Protein AF-A0A1C5AAU8-F1 (afdb_monomer)

Secondary structure (DSSP, 8-state):
---TT----TTEEEEEEEESSSSEEEEEEETTS-EEEEEEETTEEEEEEPPTTS---S-SS-EEPPTT-TTTT--SSHHHHHHHHHHHHHHHHHHHHHSPP--

pLDDT: mean 75.32, std 13.67, range [36.75, 92.81]

Radius of gyration: 13.52 Å; Cα contacts (8 Å, |Δi|>4): 172; chains: 1; bounding box: 31×22×50 Å

Sequence (103 aa):
MADLSKIDHPLIATQQQTCWVCPDQWEGTLTNGSLFYYRYRSGWASLGIAAPGGEPAADPGEVGVAWGDPLQGAFDSDNDRTRVFTLLLRRRLNAEVARPPQR

Organism: NCBI:txid47853

Solvent-accessible surface area (backbone atoms only — not comparable to full-atom values): 5986 Å² total; per-residue (Å²): 131,80,80,88,78,62,70,82,46,94,55,55,67,44,75,45,72,79,34,88,69,84,47,44,28,37,38,34,30,30,71,84,51,22,24,34,36,38,42,37,49,96,42,36,43,34,35,18,63,27,57,63,90,48,70,64,45,92,60,82,68,53,36,63,49,51,93,92,35,94,63,48,60,55,67,93,44,61,68,35,47,29,50,52,52,52,52,37,52,51,51,46,54,51,53,56,71,68,48,75,82,85,126

Structure (mmCIF, N/CA/C/O backbone):
data_AF-A0A1C5AAU8-F1
#
_entry.id   AF-A0A1C5AAU8-F1
#
loop_
_atom_site.group_PDB
_atom_site.id
_atom_site.type_symbol
_atom_site.label_atom_id
_atom_site.label_alt_id
_atom_site.label_comp_id
_atom_site.label_asym_id
_atom_site.label_entity_id
_atom_site.label_seq_id
_atom_site.pdbx_PDB_ins_code
_atom_site.Cartn_x
_atom_site.Cartn_y
_atom_site.Cartn_z
_atom_site.occupancy
_atom_site.B_iso_or_equiv
_atom_site.auth_seq_id
_atom_site.auth_comp_id
_atom_site.auth_asym_id
_atom_site.auth_atom_id
_atom_site.pdbx_PDB_model_num
ATOM 1 N N . MET A 1 1 ? -11.005 0.758 -20.195 1.00 36.75 1 MET A N 1
ATOM 2 C CA . MET A 1 1 ? -9.713 1.406 -19.898 1.00 36.75 1 MET A CA 1
ATOM 3 C C . MET A 1 1 ? -9.233 0.775 -18.608 1.00 36.75 1 MET A C 1
ATOM 5 O O . MET A 1 1 ? -9.998 0.800 -17.654 1.00 36.75 1 MET A O 1
ATOM 9 N N . ALA A 1 2 ? -8.102 0.067 -18.620 1.00 38.47 2 ALA A N 1
ATOM 10 C CA . ALA A 1 2 ? -7.578 -0.538 -17.399 1.00 38.47 2 ALA A CA 1
ATOM 11 C C . ALA A 1 2 ? -7.164 0.592 -16.449 1.00 38.47 2 ALA A C 1
ATOM 13 O O . ALA A 1 2 ? -6.499 1.537 -16.869 1.00 38.47 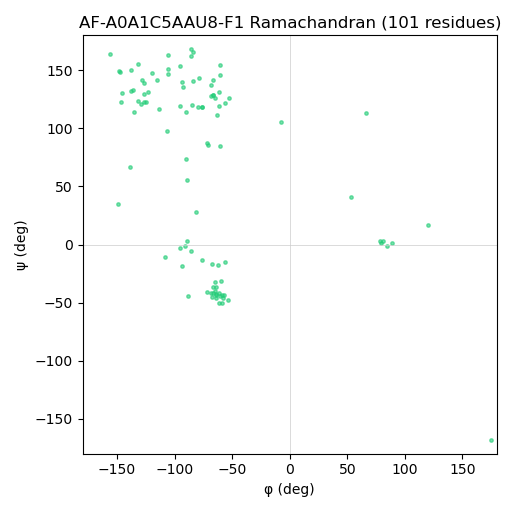2 ALA A O 1
ATOM 14 N N . ASP A 1 3 ? -7.639 0.518 -15.214 1.00 44.84 3 ASP A N 1
ATOM 15 C CA . ASP A 1 3 ? -7.291 1.417 -14.120 1.00 44.84 3 ASP A CA 1
ATOM 16 C C . ASP A 1 3 ? -5.839 1.113 -13.706 1.00 44.84 3 ASP A C 1
ATOM 18 O O . ASP A 1 3 ? -5.578 0.218 -12.904 1.00 44.84 3 ASP A O 1
ATOM 22 N N . LEU A 1 4 ? -4.885 1.739 -14.403 1.00 50.84 4 LEU A N 1
ATOM 23 C CA . LEU A 1 4 ? -3.455 1.386 -14.427 1.00 50.84 4 LEU A CA 1
ATOM 24 C C . LEU A 1 4 ? -2.651 1.925 -13.227 1.00 50.84 4 LEU A C 1
ATOM 26 O O . LEU A 1 4 ? -1.457 2.190 -13.352 1.00 50.84 4 LEU A O 1
ATOM 30 N N . SER A 1 5 ? -3.260 2.127 -12.056 1.00 67.81 5 SER A N 1
ATOM 31 C CA . SER A 1 5 ? -2.503 2.643 -10.907 1.00 67.81 5 SER A CA 1
ATOM 32 C C . SER A 1 5 ? -2.979 2.194 -9.529 1.00 67.81 5 SER A C 1
ATOM 34 O O . SER A 1 5 ? -2.867 2.920 -8.540 1.00 67.81 5 SER A O 1
ATOM 36 N N . LYS A 1 6 ? -3.462 0.956 -9.423 1.00 79.94 6 LYS A N 1
ATOM 37 C CA . LYS A 1 6 ? -3.853 0.371 -8.134 1.00 79.94 6 LYS A CA 1
ATOM 38 C C . LYS A 1 6 ? -2.849 -0.660 -7.623 1.00 79.94 6 LYS A C 1
ATOM 40 O O . LYS A 1 6 ? -2.189 -1.355 -8.392 1.00 79.94 6 LYS A O 1
ATOM 45 N N . ILE A 1 7 ? -2.768 -0.780 -6.304 1.00 85.94 7 ILE A N 1
ATOM 46 C CA . ILE A 1 7 ? -2.136 -1.899 -5.603 1.00 85.94 7 ILE A CA 1
ATOM 47 C C . ILE A 1 7 ? -3.226 -2.949 -5.373 1.00 85.94 7 ILE A C 1
ATOM 49 O O . ILE A 1 7 ? -4.188 -2.694 -4.647 1.00 85.94 7 ILE A O 1
ATOM 53 N N . ASP A 1 8 ? -3.115 -4.120 -5.998 1.00 89.25 8 ASP A N 1
ATOM 54 C CA . ASP A 1 8 ? -4.171 -5.140 -5.969 1.00 89.25 8 ASP A CA 1
ATOM 55 C C . ASP A 1 8 ? -3.971 -6.097 -4.784 1.00 89.25 8 ASP A C 1
ATOM 57 O O . ASP A 1 8 ? -3.512 -7.227 -4.931 1.00 89.25 8 ASP A O 1
ATOM 61 N N . HIS A 1 9 ? -4.252 -5.617 -3.567 1.00 89.94 9 HIS A N 1
ATOM 62 C CA . HIS A 1 9 ? -4.020 -6.378 -2.337 1.00 89.94 9 HIS A CA 1
ATOM 63 C C . HIS A 1 9 ? -5.303 -6.536 -1.497 1.00 89.94 9 HIS A C 1
ATOM 65 O O . HIS A 1 9 ? -5.941 -5.535 -1.179 1.00 89.94 9 HIS A O 1
ATOM 71 N N . PRO A 1 10 ? -5.661 -7.753 -1.033 1.00 91.00 10 PRO A N 1
ATOM 72 C CA . PRO A 1 10 ? -6.941 -8.019 -0.357 1.00 91.00 10 PRO A CA 1
ATOM 73 C C . PRO A 1 10 ? -7.093 -7.351 1.017 1.00 91.00 10 PRO A C 1
ATOM 75 O O . PRO A 1 10 ? -8.198 -7.264 1.540 1.00 91.00 10 PRO A O 1
ATOM 78 N N . LEU A 1 11 ? -5.990 -6.904 1.626 1.00 90.62 11 LEU A N 1
ATOM 79 C CA . LEU A 1 11 ? -6.033 -6.149 2.883 1.00 90.62 11 LEU A CA 1
ATOM 80 C C . LEU A 1 11 ? -6.245 -4.646 2.684 1.00 90.62 11 LEU A C 1
ATOM 82 O O . LEU A 1 11 ? -6.398 -3.953 3.680 1.00 90.62 11 LEU A O 1
ATOM 86 N N . ILE A 1 12 ? -6.254 -4.141 1.449 1.00 91.44 12 ILE A N 1
ATOM 87 C CA . I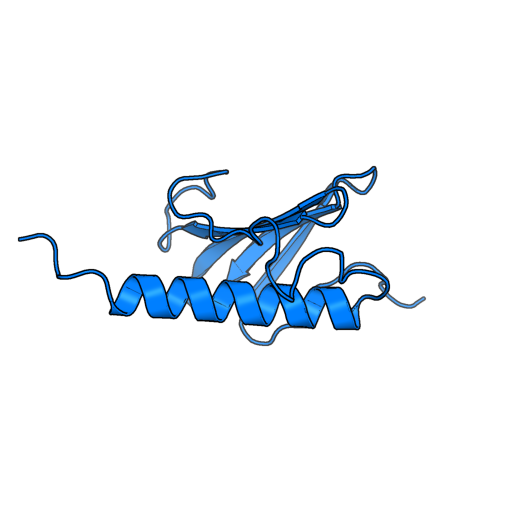LE A 1 12 ? -6.561 -2.738 1.156 1.00 91.44 12 ILE A CA 1
ATOM 88 C C . ILE A 1 12 ? -8.082 -2.592 1.052 1.00 91.44 12 ILE A C 1
ATOM 90 O O . ILE A 1 12 ? -8.711 -3.222 0.205 1.00 91.44 12 ILE A O 1
ATOM 94 N N . ALA A 1 13 ? -8.666 -1.755 1.907 1.00 91.38 13 ALA A N 1
ATOM 95 C CA . ALA A 1 13 ? -10.079 -1.391 1.846 1.00 91.38 13 ALA A CA 1
ATOM 96 C C . ALA A 1 13 ? -10.299 -0.175 0.938 1.00 91.38 13 ALA A C 1
ATOM 98 O O . ALA A 1 13 ? -11.202 -0.173 0.103 1.00 91.38 13 ALA A O 1
ATOM 99 N N . THR A 1 14 ? -9.447 0.844 1.067 1.00 90.31 14 THR A N 1
ATOM 100 C CA . THR A 1 14 ? -9.432 2.017 0.184 1.00 90.31 14 THR A CA 1
ATOM 101 C C . THR A 1 14 ? -8.002 2.388 -0.165 1.00 90.31 14 THR A C 1
ATOM 103 O O . THR A 1 14 ? -7.094 2.164 0.632 1.00 90.31 14 THR A O 1
ATOM 106 N N . GLN A 1 15 ? -7.796 2.964 -1.346 1.00 90.12 15 GLN A N 1
ATOM 107 C CA . GLN A 1 15 ? -6.516 3.540 -1.741 1.00 90.12 15 GLN A CA 1
ATOM 108 C C . GLN A 1 15 ? -6.733 4.723 -2.676 1.00 90.12 15 GLN A C 1
ATOM 110 O O . GLN A 1 15 ? -7.678 4.734 -3.465 1.00 90.12 15 GLN A O 1
ATOM 115 N N . GLN A 1 16 ? -5.827 5.682 -2.610 1.00 87.56 16 GLN A N 1
ATOM 116 C CA . GLN A 1 16 ? -5.750 6.813 -3.511 1.00 87.56 16 GLN A CA 1
ATOM 117 C C . GLN A 1 16 ? -4.289 7.051 -3.867 1.00 87.56 16 GLN A C 1
ATOM 119 O O . GLN A 1 16 ? -3.429 7.101 -2.990 1.00 87.56 16 GLN A O 1
ATOM 124 N N . GLN A 1 17 ? -4.011 7.222 -5.158 1.00 84.94 17 GLN A N 1
ATOM 125 C CA . GLN A 1 17 ? -2.708 7.696 -5.597 1.00 84.94 17 GLN A CA 1
ATOM 126 C C . GLN A 1 17 ? -2.640 9.215 -5.417 1.00 84.94 17 GLN A C 1
ATOM 128 O O . GLN A 1 17 ? -3.414 9.956 -6.029 1.00 84.94 17 GLN A O 1
ATOM 133 N N . THR A 1 18 ? -1.718 9.685 -4.583 1.00 79.88 18 THR A N 1
ATOM 134 C CA . THR A 1 18 ? -1.566 11.110 -4.252 1.00 79.88 18 THR A CA 1
ATOM 135 C C . THR A 1 18 ? -0.555 11.825 -5.130 1.00 79.88 18 THR A C 1
ATOM 137 O O . THR A 1 18 ? -0.589 13.049 -5.246 1.00 79.88 18 THR A O 1
ATOM 140 N N . CYS A 1 19 ? 0.330 11.085 -5.798 1.00 72.75 19 CYS A N 1
ATOM 141 C CA . CYS A 1 19 ? 1.294 11.657 -6.722 1.00 72.75 19 CYS A CA 1
ATOM 142 C C . CYS A 1 19 ? 1.564 10.716 -7.898 1.00 72.75 19 CYS A C 1
ATOM 144 O O . CYS A 1 19 ? 1.840 9.530 -7.713 1.00 72.75 19 CYS A O 1
ATOM 146 N N . TRP A 1 20 ? 1.479 11.287 -9.099 1.00 66.94 20 TRP A N 1
ATOM 147 C CA . TRP A 1 20 ? 1.685 10.614 -10.387 1.00 66.94 20 TRP A CA 1
ATOM 148 C C . TRP A 1 20 ? 3.000 11.028 -11.060 1.00 66.94 20 TRP A C 1
ATOM 150 O O . TRP A 1 20 ? 3.408 10.453 -12.064 1.00 66.94 20 TRP A O 1
ATOM 160 N N . VAL A 1 21 ? 3.658 12.063 -10.531 1.00 60.28 21 VAL A N 1
ATOM 161 C CA . VAL A 1 21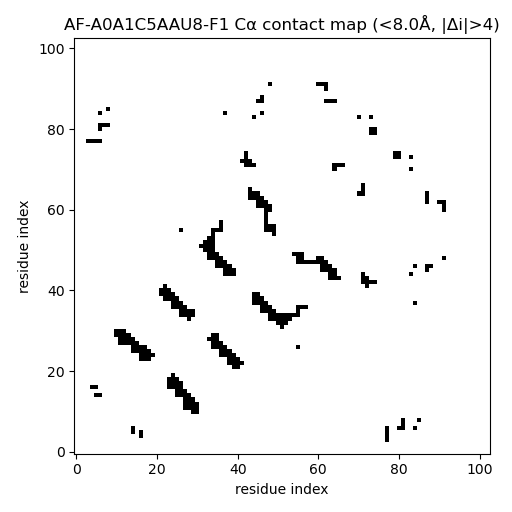 ? 4.939 12.567 -11.025 1.00 60.28 21 VAL A CA 1
ATOM 162 C C . VAL A 1 21 ? 5.979 12.137 -10.006 1.00 60.28 21 VAL A C 1
ATOM 164 O O . VAL A 1 21 ? 6.089 12.783 -8.971 1.00 60.28 21 VAL A O 1
ATOM 167 N N . CYS A 1 22 ? 6.676 11.026 -10.286 1.00 60.41 22 CYS A N 1
ATOM 168 C CA . CYS A 1 22 ? 7.766 10.438 -9.494 1.00 60.41 22 CYS A CA 1
ATOM 169 C C . CYS A 1 22 ? 8.228 11.328 -8.319 1.00 60.41 22 CYS A C 1
ATOM 171 O O . CYS A 1 22 ? 8.940 12.314 -8.548 1.00 60.41 22 CYS A O 1
ATOM 173 N N . PRO A 1 23 ? 7.879 10.995 -7.062 1.00 66.69 23 PRO A N 1
ATOM 174 C CA . PRO A 1 23 ? 7.593 9.652 -6.563 1.00 66.69 23 PRO A CA 1
ATOM 175 C C . PRO A 1 23 ? 6.118 9.240 -6.601 1.00 66.69 23 PRO A C 1
ATOM 177 O O . PRO A 1 23 ? 5.241 9.976 -6.157 1.00 66.69 23 PRO A O 1
ATOM 180 N N . ASP A 1 24 ? 5.913 8.010 -7.059 1.00 79.06 24 ASP A N 1
ATOM 181 C CA . ASP A 1 24 ? 4.669 7.250 -7.020 1.00 79.06 24 ASP A CA 1
ATOM 182 C C . ASP A 1 24 ? 4.259 7.038 -5.549 1.00 79.06 24 ASP A C 1
ATOM 184 O O . ASP A 1 24 ? 5.027 6.490 -4.750 1.00 79.06 24 ASP A O 1
ATOM 188 N N . GLN A 1 25 ? 3.088 7.546 -5.163 1.00 85.31 25 GLN A N 1
ATOM 189 C CA . GLN A 1 25 ? 2.631 7.578 -3.770 1.00 85.31 25 GLN A CA 1
ATOM 190 C C . GLN A 1 25 ? 1.174 7.155 -3.662 1.00 85.31 25 GLN A C 1
ATOM 192 O O . GLN A 1 25 ? 0.329 7.670 -4.393 1.00 85.31 25 GLN A O 1
ATOM 197 N N . TRP A 1 26 ? 0.891 6.269 -2.712 1.00 87.50 26 TRP A N 1
ATOM 198 C CA . TRP A 1 26 ? -0.450 5.815 -2.378 1.00 87.50 26 TRP A CA 1
ATOM 199 C C . TRP A 1 26 ? -0.696 5.950 -0.891 1.00 87.50 26 TRP A C 1
ATOM 201 O O . TRP A 1 26 ? 0.160 5.633 -0.069 1.00 87.50 26 TRP A O 1
ATOM 211 N N . GLU A 1 27 ? -1.907 6.342 -0.554 1.00 88.12 27 GLU A N 1
ATOM 212 C CA . GLU A 1 27 ? -2.404 6.333 0.811 1.00 88.12 27 GLU A CA 1
ATOM 213 C C . GLU A 1 27 ? -3.776 5.682 0.849 1.00 88.12 27 GLU A C 1
ATOM 215 O O . GLU A 1 27 ? -4.487 5.632 -0.158 1.00 88.12 27 GLU A O 1
ATOM 220 N N . GLY A 1 28 ? -4.153 5.144 2.000 1.00 89.44 28 GLY A N 1
ATOM 221 C CA . GLY A 1 28 ? -5.431 4.469 2.108 1.00 89.44 28 GLY A CA 1
ATOM 222 C C . GLY A 1 28 ? -5.670 3.806 3.446 1.00 89.44 28 GLY A C 1
ATOM 223 O O . GLY A 1 28 ? -4.941 4.014 4.414 1.00 89.44 28 GLY A O 1
ATOM 224 N N . THR A 1 29 ? -6.716 2.988 3.484 1.00 90.81 29 THR A N 1
ATOM 225 C CA . THR A 1 29 ? -7.108 2.229 4.672 1.00 90.81 29 THR A CA 1
ATOM 226 C C . THR A 1 29 ? -6.961 0.737 4.415 1.00 90.81 29 THR A C 1
ATOM 228 O O . THR A 1 29 ? -7.260 0.234 3.328 1.00 90.81 29 THR A O 1
ATOM 231 N N . LEU A 1 30 ? -6.502 0.016 5.431 1.00 90.12 30 LEU A N 1
ATOM 232 C CA . LEU A 1 30 ? -6.542 -1.435 5.473 1.00 90.12 30 LEU A CA 1
ATOM 233 C C . LEU A 1 30 ? -7.896 -1.915 6.012 1.00 90.12 30 LEU A C 1
ATOM 235 O O . LEU A 1 30 ? -8.622 -1.177 6.677 1.00 90.12 30 LEU A O 1
ATOM 239 N N . THR A 1 31 ? -8.226 -3.183 5.781 1.00 92.81 31 THR A N 1
ATOM 240 C CA . THR A 1 31 ? -9.493 -3.795 6.227 1.00 92.81 31 THR A CA 1
ATOM 241 C C . THR A 1 31 ? -9.681 -3.826 7.747 1.00 92.81 31 THR A C 1
ATOM 243 O O . THR A 1 31 ? -10.804 -3.979 8.219 1.00 92.81 31 THR A O 1
ATOM 246 N N . ASN A 1 32 ? -8.610 -3.651 8.525 1.00 86.62 32 ASN A N 1
ATOM 247 C CA . ASN A 1 32 ? -8.652 -3.521 9.983 1.00 86.62 32 ASN A CA 1
ATOM 248 C C . ASN A 1 32 ? -8.831 -2.062 10.469 1.00 86.62 32 ASN A C 1
ATOM 250 O O . ASN A 1 32 ? -8.784 -1.820 11.673 1.00 86.62 32 ASN A O 1
ATOM 254 N N . GLY A 1 33 ? -8.986 -1.094 9.559 1.00 86.19 33 GLY A N 1
ATOM 255 C CA . GLY A 1 33 ? -9.112 0.333 9.869 1.00 86.19 33 GLY A CA 1
ATOM 256 C C . GLY A 1 33 ? -7.787 1.085 10.046 1.00 86.19 33 GLY A C 1
ATOM 257 O O . GLY A 1 33 ? -7.812 2.293 10.267 1.00 86.19 33 GLY A O 1
ATOM 258 N N . SER A 1 34 ? -6.634 0.415 9.940 1.00 85.81 34 SER A N 1
ATOM 259 C CA . SER A 1 34 ? -5.323 1.076 9.928 1.00 85.81 34 SER A CA 1
ATOM 260 C C . SER A 1 34 ? -5.145 1.917 8.669 1.00 85.81 34 SER A C 1
ATOM 262 O O . SER A 1 34 ? -5.513 1.483 7.578 1.00 85.81 34 SER A O 1
ATOM 264 N N . LEU A 1 35 ? -4.517 3.084 8.798 1.00 87.62 35 LEU A N 1
ATOM 265 C CA . LEU A 1 35 ? -4.085 3.858 7.637 1.00 87.62 35 LEU A CA 1
ATOM 266 C C . LEU A 1 35 ? -2.732 3.350 7.147 1.00 87.62 35 LEU A C 1
ATOM 268 O O . LEU A 1 35 ? -1.864 3.023 7.959 1.00 87.62 35 LEU A O 1
ATOM 272 N N . PHE A 1 36 ? -2.546 3.297 5.831 1.00 87.56 36 PHE A N 1
ATOM 273 C CA . PHE A 1 36 ? -1.251 3.024 5.223 1.00 87.56 36 PHE A CA 1
ATOM 274 C C . PHE A 1 36 ? -0.806 4.192 4.347 1.00 87.56 36 PHE A C 1
ATOM 276 O O . PHE A 1 36 ? -1.621 4.850 3.700 1.00 87.56 36 PHE A O 1
ATOM 283 N N . TYR A 1 37 ? 0.505 4.396 4.303 1.00 87.75 37 TYR A N 1
ATOM 284 C CA . TYR A 1 37 ? 1.174 5.277 3.358 1.00 87.75 37 TYR A CA 1
ATOM 285 C C . TYR A 1 37 ? 2.272 4.480 2.666 1.00 87.75 37 TYR A C 1
ATOM 287 O O . TYR A 1 37 ? 3.134 3.891 3.317 1.00 87.75 37 TYR A O 1
ATOM 295 N N . TYR A 1 38 ? 2.211 4.423 1.346 1.00 87.12 38 TYR A N 1
ATOM 296 C CA . TYR A 1 38 ? 3.103 3.641 0.518 1.00 87.12 38 TYR A CA 1
ATOM 297 C C . TYR A 1 38 ? 3.770 4.544 -0.515 1.00 87.12 38 TYR A C 1
ATOM 299 O O . TYR A 1 38 ? 3.099 5.201 -1.311 1.00 87.12 38 TYR A O 1
ATOM 307 N N . ARG A 1 39 ? 5.102 4.568 -0.521 1.00 84.75 39 ARG A N 1
ATOM 308 C CA . ARG A 1 39 ? 5.886 5.432 -1.403 1.00 84.75 39 ARG A CA 1
ATOM 309 C C . ARG A 1 39 ? 6.895 4.621 -2.188 1.00 84.75 39 ARG A C 1
ATOM 311 O O . ARG A 1 39 ? 7.582 3.766 -1.640 1.00 84.75 39 ARG A O 1
ATOM 318 N N . TYR A 1 40 ? 7.038 4.963 -3.462 1.00 79.19 40 TYR A N 1
ATOM 319 C CA . TYR A 1 40 ? 8.090 4.455 -4.322 1.00 79.19 40 TYR A CA 1
ATOM 320 C C . TYR A 1 40 ? 8.866 5.590 -4.993 1.00 79.19 40 TYR A C 1
ATOM 322 O O . TYR A 1 40 ? 8.300 6.493 -5.614 1.00 79.19 40 TYR A O 1
ATOM 330 N N . ARG A 1 41 ? 10.197 5.544 -4.891 1.00 77.69 41 ARG A N 1
ATOM 331 C CA 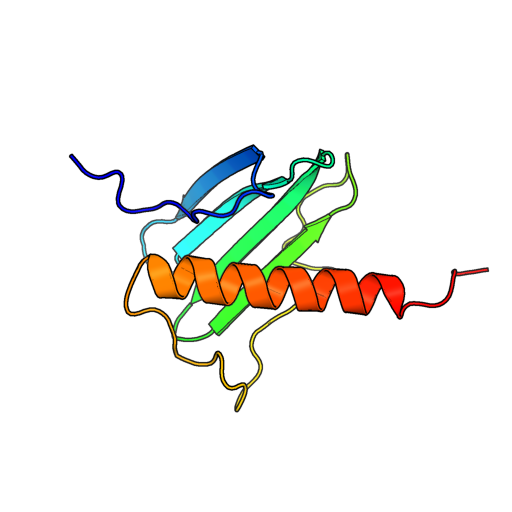. ARG A 1 41 ? 11.091 6.492 -5.558 1.00 77.69 41 ARG A CA 1
ATOM 332 C C . ARG A 1 41 ? 12.397 5.825 -5.961 1.00 77.69 41 ARG A C 1
ATOM 334 O O . ARG A 1 41 ? 13.131 5.359 -5.102 1.00 77.69 41 ARG A O 1
ATOM 341 N N . SER A 1 42 ? 12.732 5.855 -7.251 1.00 72.38 42 SER A N 1
ATOM 342 C CA . SER A 1 42 ? 14.074 5.506 -7.754 1.00 72.38 42 SER A CA 1
ATOM 343 C C . SER A 1 42 ? 14.588 4.127 -7.301 1.00 72.38 42 SER A C 1
ATOM 345 O O . SER A 1 42 ? 15.754 3.994 -6.939 1.00 72.38 42 SER A O 1
ATOM 347 N N . GLY A 1 43 ? 13.723 3.107 -7.282 1.00 72.31 43 GLY A N 1
ATOM 348 C CA . GLY A 1 43 ? 14.081 1.756 -6.827 1.00 72.31 43 GLY A CA 1
ATOM 349 C C . GLY A 1 43 ? 13.892 1.500 -5.330 1.00 72.31 43 GLY A C 1
ATOM 350 O O . GLY A 1 43 ? 14.160 0.387 -4.883 1.00 72.31 43 GLY A O 1
ATOM 351 N N . TRP A 1 44 ? 13.404 2.488 -4.579 1.00 78.12 44 TRP A N 1
ATOM 352 C CA . TRP A 1 44 ? 13.194 2.416 -3.137 1.00 78.12 44 TRP A CA 1
ATOM 353 C C . TRP A 1 44 ? 11.709 2.476 -2.824 1.00 78.12 44 TRP A C 1
ATOM 355 O O . TRP A 1 44 ? 11.056 3.475 -3.123 1.00 78.12 44 TRP A O 1
ATOM 365 N N . ALA A 1 45 ? 11.188 1.404 -2.236 1.00 83.88 45 ALA A N 1
ATOM 366 C CA . ALA A 1 45 ? 9.820 1.345 -1.748 1.00 83.88 45 ALA A CA 1
ATOM 367 C C . ALA A 1 45 ? 9.797 1.426 -0.228 1.00 83.88 45 ALA A C 1
ATOM 369 O O . ALA A 1 45 ? 10.683 0.893 0.447 1.00 83.88 45 ALA A O 1
ATOM 370 N N . SER A 1 46 ? 8.755 2.042 0.303 1.00 84.44 46 SER A N 1
ATOM 371 C CA . SER A 1 46 ? 8.548 2.123 1.731 1.00 84.44 46 SER A CA 1
ATOM 372 C C . SER A 1 46 ? 7.072 2.129 2.099 1.00 84.44 46 SER A C 1
ATOM 374 O O . SER A 1 46 ? 6.220 2.555 1.318 1.00 84.44 46 SER A O 1
ATOM 376 N N . LEU A 1 47 ? 6.769 1.569 3.270 1.00 86.56 47 LEU A N 1
ATOM 377 C CA . LEU A 1 47 ? 5.411 1.397 3.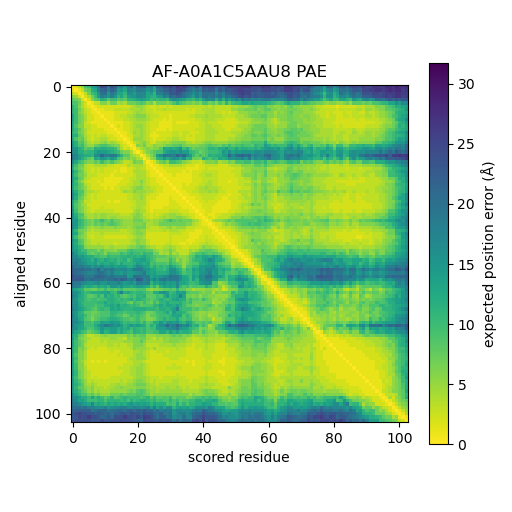769 1.00 86.56 47 LEU A CA 1
ATOM 378 C C . LEU A 1 47 ? 5.328 1.803 5.240 1.00 86.56 47 LEU A C 1
ATOM 380 O O . LEU A 1 47 ? 5.878 1.121 6.109 1.00 86.56 47 LEU A O 1
ATOM 384 N N . GLY A 1 48 ? 4.584 2.870 5.509 1.00 85.69 48 GLY A N 1
ATOM 385 C CA . GLY A 1 48 ? 4.120 3.255 6.835 1.00 85.69 48 GLY A CA 1
ATOM 386 C C . GLY A 1 48 ? 2.728 2.686 7.109 1.00 85.69 48 GLY A C 1
ATOM 387 O O . GLY A 1 48 ? 1.873 2.670 6.224 1.00 85.69 48 GLY A O 1
ATOM 388 N N . ILE A 1 49 ? 2.497 2.218 8.338 1.00 84.38 49 ILE A N 1
ATOM 389 C CA . ILE A 1 49 ? 1.173 1.804 8.823 1.00 84.38 49 ILE A CA 1
ATOM 390 C C . ILE A 1 49 ? 0.933 2.452 10.179 1.00 84.38 49 ILE A C 1
ATOM 392 O O . ILE A 1 49 ? 1.714 2.239 11.113 1.00 84.38 49 ILE A O 1
ATOM 396 N N . ALA A 1 50 ? -0.161 3.202 10.276 1.00 80.06 50 ALA A N 1
ATOM 397 C CA . ALA A 1 50 ? -0.630 3.806 11.510 1.00 80.06 50 ALA A CA 1
ATOM 398 C C . ALA A 1 50 ? -1.689 2.920 12.187 1.00 80.06 50 ALA A C 1
ATOM 400 O O . ALA A 1 50 ? -2.404 2.145 11.540 1.00 80.06 50 ALA A O 1
ATOM 401 N N . ALA A 1 51 ? -1.805 3.042 13.510 1.00 75.56 51 ALA A N 1
ATOM 402 C CA . ALA A 1 51 ? -2.893 2.410 14.248 1.00 75.56 51 ALA A CA 1
ATOM 403 C C . ALA A 1 51 ? -4.259 2.944 13.765 1.00 75.56 51 ALA A C 1
ATOM 405 O O . ALA A 1 51 ? -4.326 4.074 13.272 1.00 75.56 51 ALA A O 1
ATOM 406 N N . PRO A 1 52 ? -5.350 2.169 13.907 1.00 75.12 52 PRO A N 1
ATOM 407 C CA . PRO A 1 52 ? -6.687 2.652 13.576 1.00 75.12 52 PRO A CA 1
ATOM 408 C C . PRO A 1 52 ? -6.995 3.977 14.288 1.00 75.12 52 PRO A C 1
ATOM 410 O O . PRO A 1 52 ? -6.854 4.075 15.506 1.00 75.12 52 PRO A O 1
ATOM 413 N N . GLY A 1 53 ? -7.386 5.001 13.525 1.00 67.19 53 GLY A N 1
ATOM 414 C CA . GLY A 1 53 ? -7.660 6.350 14.042 1.00 67.19 53 GLY A CA 1
ATOM 415 C C . GLY A 1 53 ? -6.430 7.231 14.310 1.00 67.19 53 GLY A C 1
ATOM 416 O O . GLY A 1 53 ? -6.598 8.358 14.768 1.00 67.19 53 GLY A O 1
ATOM 417 N N . GLY A 1 54 ? -5.214 6.748 14.039 1.00 65.56 54 GLY A N 1
ATOM 418 C CA . GLY A 1 54 ? -3.999 7.570 14.018 1.00 65.56 54 GLY A CA 1
ATOM 419 C C . GLY A 1 54 ? -3.807 8.276 12.674 1.00 65.56 54 GLY A C 1
ATOM 420 O O . GLY A 1 54 ? -4.445 7.914 11.690 1.00 65.56 54 GLY A O 1
ATOM 421 N N . GLU A 1 55 ? -2.914 9.263 12.612 1.00 62.16 55 GLU A N 1
ATOM 422 C CA . GLU A 1 55 ? -2.556 9.903 11.339 1.00 62.16 55 GLU A CA 1
ATOM 423 C C . GLU A 1 55 ? -1.576 9.029 10.540 1.00 62.16 55 GLU A C 1
ATOM 425 O O . GLU A 1 55 ? -0.695 8.398 11.141 1.00 62.16 55 GLU A O 1
ATOM 430 N N . PRO A 1 56 ? -1.690 8.980 9.197 1.00 57.53 56 PRO A N 1
ATOM 431 C CA . PRO A 1 56 ? -0.714 8.307 8.359 1.00 57.53 56 PRO A CA 1
ATOM 432 C C . PRO A 1 56 ? 0.550 9.161 8.356 1.00 57.53 56 PRO A C 1
ATOM 434 O O . PRO A 1 56 ? 0.733 10.048 7.528 1.00 57.53 56 PRO A O 1
ATOM 437 N N . ALA A 1 57 ? 1.421 8.942 9.331 1.00 54.53 57 ALA A N 1
ATOM 438 C CA . ALA A 1 57 ? 2.711 9.592 9.316 1.00 54.53 57 ALA A CA 1
ATOM 439 C C . ALA A 1 57 ? 3.533 9.012 8.159 1.00 54.53 57 ALA A C 1
ATOM 441 O O . ALA A 1 57 ? 3.723 7.794 8.062 1.00 54.53 57 ALA A O 1
ATOM 442 N N . ALA A 1 58 ? 4.069 9.898 7.321 1.00 56.22 58 ALA A N 1
ATOM 443 C CA . ALA A 1 58 ? 5.363 9.659 6.701 1.00 56.22 58 ALA A CA 1
ATOM 444 C C . ALA A 1 58 ? 6.385 9.532 7.851 1.00 56.22 58 ALA A C 1
ATOM 446 O O . ALA A 1 58 ? 6.971 10.518 8.285 1.00 56.22 58 ALA A O 1
ATOM 447 N N . ASP A 1 59 ? 6.477 8.313 8.387 1.00 52.78 59 ASP A N 1
ATOM 448 C CA . ASP A 1 59 ? 7.287 7.835 9.514 1.00 52.78 59 ASP A CA 1
ATOM 449 C C . ASP A 1 59 ? 6.931 8.400 10.914 1.00 52.78 59 ASP A C 1
ATOM 451 O O . ASP A 1 59 ? 7.097 9.588 11.197 1.00 52.78 59 ASP A O 1
ATOM 455 N N . PRO A 1 60 ? 6.427 7.538 11.827 1.00 44.81 60 PRO A N 1
ATOM 456 C CA . PRO A 1 60 ? 7.308 6.607 12.530 1.00 44.81 60 PRO A CA 1
ATOM 457 C C . PRO A 1 60 ? 6.814 5.149 12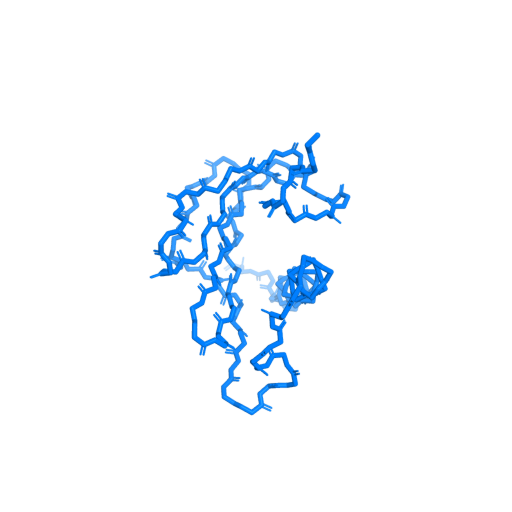.487 1.00 44.81 60 PRO A C 1
ATOM 459 O O . PRO A 1 60 ? 5.749 4.805 13.002 1.00 44.81 60 PRO A O 1
ATOM 462 N N . GLY A 1 61 ? 7.636 4.263 11.928 1.00 53.78 61 GLY A N 1
ATOM 463 C CA . GLY A 1 61 ? 7.366 2.826 11.788 1.00 53.78 61 GLY A CA 1
ATOM 464 C C . GLY A 1 61 ? 7.352 2.343 10.340 1.00 53.78 61 GLY A C 1
ATOM 465 O O . GLY A 1 61 ? 6.815 1.267 10.066 1.00 53.78 61 GLY A O 1
ATOM 466 N N . GLU A 1 62 ? 7.902 3.135 9.425 1.00 65.12 62 GLU A N 1
ATOM 467 C CA . GLU A 1 62 ? 8.049 2.805 8.020 1.00 65.12 62 GLU A CA 1
ATOM 468 C C . GLU A 1 62 ? 9.000 1.612 7.853 1.00 65.12 62 GLU A C 1
ATOM 470 O O . GLU A 1 62 ? 10.129 1.601 8.346 1.00 65.12 62 GLU A O 1
ATOM 475 N N . VAL A 1 63 ? 8.541 0.568 7.164 1.00 70.88 63 VAL A N 1
ATOM 476 C CA . VAL A 1 63 ? 9.438 -0.480 6.672 1.00 70.88 63 VAL A CA 1
ATOM 477 C C . VAL A 1 63 ? 9.802 -0.150 5.236 1.00 70.88 63 VAL A C 1
ATOM 479 O O . VAL A 1 63 ? 8.943 -0.042 4.361 1.00 70.88 63 VAL A O 1
ATOM 482 N N . GLY A 1 64 ? 11.096 0.035 5.011 1.00 75.69 64 GLY A N 1
ATOM 483 C CA . GLY A 1 64 ? 11.657 0.336 3.704 1.00 75.69 64 GLY A CA 1
ATOM 484 C C . GLY A 1 64 ? 12.378 -0.853 3.086 1.00 75.69 64 GLY A C 1
ATOM 485 O O . GLY A 1 64 ? 12.759 -1.819 3.754 1.00 75.69 64 GLY A O 1
ATOM 486 N N . VAL A 1 65 ? 12.598 -0.750 1.784 1.00 73.62 65 VAL A N 1
ATOM 487 C CA . VAL A 1 65 ? 13.622 -1.503 1.063 1.00 73.62 65 VAL A CA 1
ATOM 488 C C . VAL A 1 65 ? 14.970 -0.844 1.370 1.00 73.62 65 VAL A C 1
ATOM 490 O O . VAL A 1 65 ? 15.143 0.336 1.089 1.00 73.62 65 VAL A O 1
ATOM 493 N N . ALA A 1 66 ? 15.909 -1.563 1.988 1.00 70.19 66 ALA A N 1
ATOM 494 C CA . ALA A 1 66 ? 17.259 -1.053 2.256 1.00 70.19 66 ALA A CA 1
ATOM 495 C C . ALA A 1 66 ? 18.194 -1.263 1.048 1.00 70.19 66 ALA A C 1
ATOM 497 O O . ALA A 1 66 ? 17.874 -2.009 0.123 1.00 70.19 66 ALA A O 1
ATOM 498 N N . TRP A 1 67 ? 19.378 -0.641 1.060 1.00 63.41 67 TRP A N 1
ATOM 499 C CA . TRP A 1 67 ? 20.401 -0.921 0.045 1.00 63.41 67 TRP A CA 1
ATOM 500 C C . TRP A 1 67 ? 20.819 -2.395 0.102 1.00 63.41 67 TRP A C 1
ATOM 502 O O . TRP A 1 67 ? 21.130 -2.904 1.180 1.00 63.41 67 TRP A O 1
ATOM 512 N N . GLY A 1 68 ? 20.844 -3.071 -1.047 1.00 65.88 68 GLY A N 1
ATOM 513 C CA . GLY A 1 68 ? 21.147 -4.500 -1.149 1.00 65.88 68 GLY A CA 1
ATOM 514 C C . GLY A 1 68 ? 19.982 -5.424 -0.781 1.00 65.88 68 GLY A C 1
ATOM 515 O O . GLY A 1 68 ? 20.150 -6.643 -0.786 1.00 65.88 68 GLY A O 1
ATOM 516 N N . ASP A 1 69 ? 18.803 -4.879 -0.472 1.00 74.31 69 ASP A N 1
ATOM 517 C CA . ASP A 1 69 ? 17.597 -5.678 -0.285 1.00 74.31 69 ASP A CA 1
ATOM 518 C C . ASP A 1 69 ? 17.163 -6.289 -1.631 1.00 74.31 69 ASP A C 1
ATOM 520 O O . ASP A 1 69 ? 17.153 -5.582 -2.641 1.00 74.31 69 ASP A O 1
ATOM 524 N N . PRO A 1 70 ? 16.750 -7.568 -1.681 1.00 72.38 70 PRO A N 1
ATOM 525 C CA . PRO A 1 70 ? 16.243 -8.190 -2.907 1.00 72.38 70 PRO A CA 1
ATOM 526 C C . PRO A 1 70 ? 15.053 -7.469 -3.561 1.00 72.38 70 PRO A C 1
ATOM 528 O O . PRO A 1 70 ? 14.708 -7.775 -4.699 1.00 72.38 70 PRO A O 1
ATOM 531 N N . LEU A 1 71 ? 14.392 -6.558 -2.843 1.00 69.38 71 LEU A N 1
ATOM 532 C CA . LEU A 1 71 ? 13.290 -5.733 -3.344 1.00 69.38 71 LEU A CA 1
ATOM 533 C C . LEU A 1 71 ? 13.745 -4.396 -3.944 1.00 69.38 71 LEU A C 1
ATOM 535 O O . LEU A 1 71 ? 12.911 -3.625 -4.423 1.00 69.38 71 LEU A O 1
ATOM 539 N N . GLN A 1 72 ? 15.048 -4.111 -3.932 1.00 70.69 72 GLN A N 1
ATOM 540 C CA . GLN A 1 72 ? 15.616 -2.920 -4.547 1.00 70.69 72 GLN A CA 1
ATOM 541 C C . GLN A 1 72 ? 15.462 -2.976 -6.073 1.00 70.69 72 GLN A C 1
ATOM 543 O O . GLN A 1 72 ? 15.844 -3.952 -6.713 1.00 70.69 72 GLN A O 1
ATOM 548 N N . GLY A 1 73 ? 14.914 -1.907 -6.660 1.00 66.81 73 GLY A N 1
ATOM 549 C CA . GLY A 1 73 ? 14.761 -1.766 -8.116 1.00 66.81 73 GLY A CA 1
ATOM 550 C C . GLY A 1 73 ? 13.551 -2.477 -8.740 1.00 66.81 73 GLY A C 1
ATOM 551 O O . GLY A 1 73 ? 13.389 -2.419 -9.949 1.00 66.81 73 GLY A O 1
ATOM 552 N N . ALA A 1 74 ? 12.682 -3.111 -7.953 1.00 63.81 74 ALA A N 1
ATOM 553 C CA . ALA A 1 74 ? 11.681 -4.052 -8.464 1.00 63.81 74 ALA A CA 1
ATOM 554 C C . ALA A 1 74 ? 10.323 -3.426 -8.868 1.00 63.81 74 ALA A C 1
ATOM 556 O O . ALA A 1 74 ? 9.315 -3.841 -8.317 1.00 63.81 74 ALA A O 1
ATOM 557 N N . PHE A 1 75 ? 10.237 -2.426 -9.759 1.00 69.62 75 PHE A N 1
ATOM 558 C CA . PHE A 1 75 ? 8.926 -1.860 -10.173 1.00 69.62 75 PHE A CA 1
ATOM 559 C C . PHE A 1 75 ? 8.833 -1.575 -11.669 1.00 69.62 75 PHE A C 1
ATOM 561 O O . PHE A 1 75 ? 8.688 -0.426 -12.083 1.00 69.62 75 PHE A O 1
ATOM 568 N N . ASP A 1 76 ? 8.848 -2.634 -12.470 1.00 68.19 76 ASP A N 1
ATOM 569 C CA . ASP A 1 76 ? 8.615 -2.525 -13.913 1.00 68.19 76 ASP A CA 1
ATOM 570 C C . ASP A 1 76 ? 7.140 -2.802 -14.281 1.00 68.19 76 ASP A C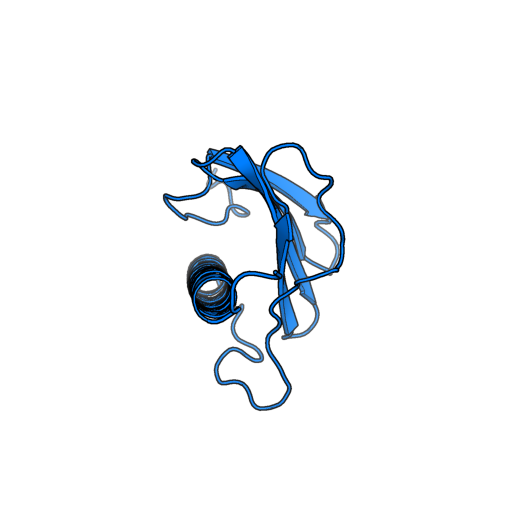 1
ATOM 572 O O . ASP A 1 76 ? 6.752 -2.693 -15.445 1.00 68.19 76 ASP A O 1
ATOM 576 N N . SER A 1 77 ? 6.294 -3.152 -13.297 1.00 76.19 77 SER A N 1
ATOM 577 C CA . SER A 1 77 ? 4.873 -3.467 -13.495 1.00 76.19 77 SER A CA 1
ATOM 578 C C . SER A 1 77 ? 3.995 -3.284 -12.241 1.00 76.19 77 SER A C 1
ATOM 580 O O . SER A 1 77 ? 4.478 -3.271 -11.106 1.00 76.19 77 SER A O 1
ATOM 582 N N . ASP A 1 78 ? 2.669 -3.232 -12.429 1.00 78.94 78 ASP A N 1
ATOM 583 C CA . ASP A 1 78 ? 1.674 -3.230 -11.336 1.00 78.94 78 ASP A CA 1
ATOM 584 C C . ASP A 1 78 ? 1.752 -4.492 -10.454 1.00 78.94 78 ASP A C 1
A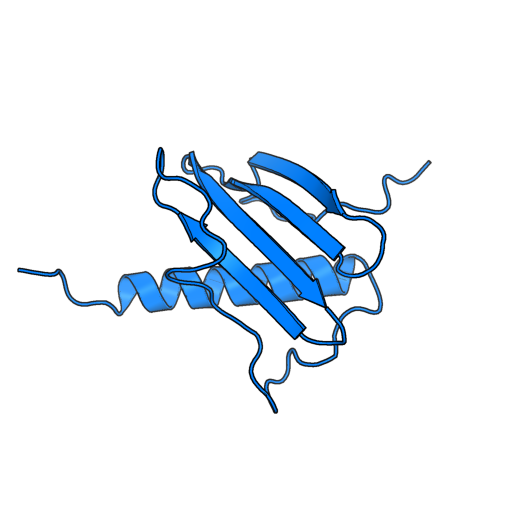TOM 586 O O . ASP A 1 78 ? 1.497 -4.4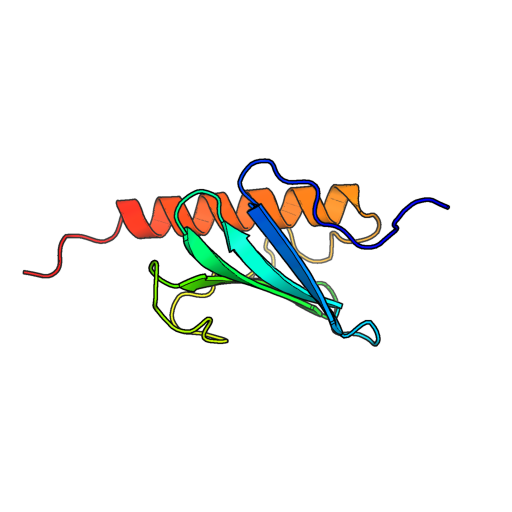51 -9.243 1.00 78.94 78 ASP A O 1
ATOM 590 N N . ASN A 1 79 ? 2.142 -5.623 -11.049 1.00 81.94 79 ASN A N 1
ATOM 591 C CA . ASN A 1 79 ? 2.350 -6.876 -10.328 1.00 81.94 79 ASN A CA 1
ATOM 592 C C . ASN A 1 79 ? 3.536 -6.767 -9.372 1.00 81.94 79 ASN A C 1
ATOM 594 O O . ASN A 1 79 ? 3.444 -7.208 -8.223 1.00 81.94 79 ASN A O 1
ATOM 598 N N . ASP A 1 80 ? 4.628 -6.143 -9.814 1.00 80.81 80 ASP A N 1
ATOM 599 C CA . ASP A 1 80 ? 5.779 -5.913 -8.948 1.00 80.81 80 ASP A CA 1
ATOM 600 C C . ASP A 1 80 ? 5.428 -4.940 -7.823 1.00 80.81 80 ASP A C 1
ATOM 602 O O . ASP A 1 80 ? 5.788 -5.172 -6.664 1.00 80.81 80 ASP A O 1
ATOM 606 N N . ARG A 1 81 ? 4.597 -3.932 -8.124 1.00 83.56 81 ARG A N 1
ATOM 607 C CA . ARG A 1 81 ? 4.082 -3.011 -7.108 1.00 83.56 81 ARG A CA 1
ATOM 608 C C . ARG A 1 81 ? 3.313 -3.718 -6.010 1.00 83.56 81 ARG A C 1
ATOM 610 O O . ARG A 1 81 ? 3.609 -3.554 -4.824 1.00 83.56 81 ARG A O 1
ATOM 617 N N . THR A 1 82 ? 2.371 -4.559 -6.409 1.00 86.81 82 THR A N 1
ATOM 618 C CA . THR A 1 82 ? 1.577 -5.374 -5.490 1.00 86.81 82 THR A CA 1
ATOM 619 C C . THR A 1 82 ? 2.461 -6.334 -4.693 1.00 86.81 82 THR A C 1
ATOM 621 O O . THR A 1 82 ? 2.299 -6.475 -3.476 1.00 86.81 82 THR A O 1
ATOM 624 N N . ARG A 1 83 ? 3.449 -6.958 -5.341 1.00 86.38 83 ARG A N 1
ATOM 625 C CA . ARG A 1 83 ? 4.397 -7.871 -4.694 1.00 86.38 83 ARG A CA 1
ATOM 626 C C . ARG A 1 83 ? 5.215 -7.175 -3.609 1.00 86.38 83 ARG A C 1
ATOM 628 O O . ARG A 1 83 ? 5.298 -7.693 -2.496 1.00 86.38 83 ARG A O 1
ATOM 635 N N . VAL A 1 84 ? 5.823 -6.030 -3.904 1.00 86.56 84 VAL A N 1
ATOM 636 C CA . VAL A 1 84 ? 6.666 -5.323 -2.933 1.00 86.56 84 VAL A CA 1
ATOM 637 C C . VAL A 1 84 ? 5.826 -4.763 -1.789 1.00 86.56 84 VAL A C 1
ATOM 639 O O . VAL A 1 84 ? 6.205 -4.956 -0.634 1.00 86.56 84 VAL A O 1
ATOM 642 N N . PHE A 1 85 ? 4.649 -4.191 -2.071 1.00 88.38 85 PHE A N 1
ATOM 643 C CA . PHE A 1 85 ? 3.699 -3.796 -1.026 1.00 88.38 85 PHE A CA 1
ATOM 644 C C . PHE A 1 85 ? 3.375 -4.968 -0.088 1.00 88.38 85 PHE A C 1
ATOM 646 O O . PHE A 1 85 ? 3.484 -4.839 1.130 1.00 88.38 85 PHE A O 1
ATOM 653 N N . THR A 1 86 ? 3.057 -6.143 -0.646 1.00 90.00 86 THR A N 1
ATOM 654 C CA . THR A 1 86 ? 2.755 -7.361 0.130 1.00 90.00 86 THR A CA 1
ATOM 655 C C . THR A 1 86 ? 3.906 -7.738 1.064 1.00 90.00 86 THR A C 1
ATOM 657 O O . THR A 1 86 ? 3.692 -8.116 2.218 1.00 90.00 86 THR A O 1
ATOM 660 N N . LEU A 1 87 ? 5.144 -7.661 0.573 1.00 88.75 87 LEU A N 1
ATOM 661 C CA . LEU A 1 87 ? 6.324 -8.035 1.347 1.00 88.75 87 LEU A CA 1
ATOM 662 C C . LEU A 1 87 ? 6.633 -7.022 2.449 1.00 88.75 87 LEU A C 1
ATOM 664 O O . LEU A 1 87 ? 6.936 -7.433 3.570 1.00 88.75 87 LEU A O 1
ATOM 668 N N . LEU A 1 88 ? 6.502 -5.727 2.168 1.00 87.69 88 LEU A N 1
ATOM 669 C CA . LEU A 1 88 ? 6.638 -4.683 3.178 1.00 87.69 88 LEU A CA 1
ATOM 670 C C . LEU A 1 88 ? 5.543 -4.803 4.244 1.00 87.69 88 LEU A C 1
ATOM 672 O O . LEU A 1 88 ? 5.853 -4.799 5.431 1.00 87.69 88 LEU A O 1
ATOM 676 N N . LEU A 1 89 ? 4.289 -5.044 3.857 1.00 87.94 89 LEU A N 1
ATOM 677 C CA . LEU A 1 89 ? 3.191 -5.254 4.804 1.00 87.94 89 LEU A CA 1
ATOM 678 C C . LEU A 1 89 ? 3.479 -6.432 5.743 1.00 87.94 89 LEU A C 1
ATOM 680 O O . LEU A 1 89 ? 3.369 -6.300 6.960 1.00 87.94 89 LEU A O 1
ATOM 684 N N . ARG A 1 90 ? 3.945 -7.565 5.205 1.00 87.31 90 ARG A N 1
ATOM 685 C CA . ARG A 1 90 ? 4.363 -8.717 6.021 1.00 87.31 90 ARG A CA 1
ATOM 686 C C . ARG A 1 90 ? 5.514 -8.377 6.965 1.00 87.31 90 ARG A C 1
ATOM 688 O O . ARG A 1 90 ? 5.461 -8.751 8.132 1.00 87.31 90 ARG A O 1
ATOM 695 N N . ARG A 1 91 ? 6.542 -7.663 6.490 1.00 85.81 91 ARG A N 1
ATOM 696 C CA . ARG A 1 91 ? 7.660 -7.215 7.341 1.00 85.81 91 ARG A CA 1
ATOM 697 C C . ARG A 1 91 ? 7.163 -6.337 8.484 1.00 85.81 91 ARG A C 1
ATOM 699 O O . ARG A 1 91 ? 7.579 -6.543 9.620 1.00 85.81 91 ARG A O 1
ATOM 706 N N . ARG A 1 92 ? 6.250 -5.406 8.200 1.00 82.69 92 ARG A N 1
ATOM 707 C CA . ARG A 1 92 ? 5.688 -4.494 9.198 1.00 82.69 92 ARG A CA 1
ATOM 708 C C . ARG A 1 92 ? 4.888 -5.227 10.267 1.00 82.69 92 ARG A C 1
ATOM 710 O O . ARG A 1 92 ? 5.093 -4.949 11.446 1.00 82.69 92 ARG A O 1
ATOM 717 N N . LEU A 1 93 ? 4.028 -6.159 9.857 1.00 81.56 93 LEU A N 1
ATOM 718 C CA . LEU A 1 93 ? 3.232 -6.984 10.768 1.00 81.56 93 LEU A CA 1
ATOM 719 C C . LEU A 1 93 ? 4.130 -7.885 11.628 1.00 81.56 93 LEU A C 1
ATOM 721 O O . LEU A 1 93 ? 3.950 -7.963 12.839 1.00 81.56 93 LEU A O 1
ATOM 725 N N . ASN A 1 94 ? 5.160 -8.497 11.037 1.00 81.44 94 ASN A N 1
ATOM 726 C CA . ASN A 1 94 ? 6.120 -9.319 11.779 1.00 81.44 94 ASN A CA 1
ATOM 727 C C . ASN A 1 94 ? 6.939 -8.498 12.786 1.00 81.44 94 ASN A C 1
ATOM 729 O O . ASN A 1 94 ? 7.178 -8.959 13.899 1.00 81.44 94 ASN A O 1
ATOM 733 N N . ALA A 1 95 ? 7.361 -7.284 12.416 1.00 75.88 95 ALA A N 1
ATOM 734 C CA . ALA A 1 95 ? 8.064 -6.377 13.323 1.00 75.88 95 ALA A CA 1
ATOM 735 C C . ALA A 1 95 ? 7.175 -5.929 14.496 1.00 75.88 95 ALA A C 1
ATOM 737 O O . ALA A 1 95 ? 7.670 -5.731 15.603 1.00 75.88 95 ALA A O 1
ATOM 738 N N . GLU A 1 96 ? 5.866 -5.805 14.267 1.00 69.50 96 GLU A N 1
ATOM 739 C CA . GLU A 1 96 ? 4.875 -5.514 15.304 1.00 69.50 96 GLU A CA 1
ATOM 740 C C . GLU A 1 96 ? 4.729 -6.673 16.295 1.00 69.50 96 GLU A C 1
ATOM 742 O O . GLU A 1 96 ? 4.782 -6.456 17.501 1.00 69.50 96 GLU A O 1
ATOM 747 N N . VAL A 1 97 ? 4.642 -7.908 15.790 1.00 68.12 97 VAL A N 1
ATOM 748 C CA . VAL A 1 97 ? 4.596 -9.128 16.616 1.00 68.12 97 VAL A CA 1
ATOM 749 C C . VAL A 1 97 ? 5.887 -9.320 17.419 1.00 68.12 97 VAL A C 1
ATOM 751 O O . VAL A 1 97 ? 5.846 -9.781 18.557 1.00 68.12 97 VAL A O 1
ATOM 754 N N . ALA A 1 98 ? 7.039 -8.967 16.845 1.00 67.62 98 ALA A N 1
ATOM 755 C CA . ALA A 1 98 ? 8.337 -9.090 17.504 1.00 67.62 98 ALA A CA 1
ATOM 756 C C . ALA A 1 98 ? 8.602 -8.001 18.561 1.00 67.62 98 ALA A C 1
ATOM 758 O O . ALA A 1 98 ? 9.547 -8.133 19.342 1.00 67.62 98 ALA A O 1
ATOM 759 N N . ARG A 1 99 ? 7.807 -6.921 18.599 1.00 59.00 99 ARG A N 1
ATOM 760 C CA . ARG A 1 99 ? 7.973 -5.854 19.589 1.00 59.00 99 ARG A CA 1
ATOM 761 C C . ARG A 1 99 ? 7.419 -6.340 20.941 1.00 59.00 99 ARG A C 1
ATOM 763 O O . ARG A 1 99 ? 6.224 -6.614 21.033 1.00 59.00 99 ARG A O 1
ATOM 770 N N . PRO A 1 100 ? 8.243 -6.444 22.003 1.00 53.75 100 PRO A N 1
ATOM 771 C CA . PRO A 1 100 ? 7.739 -6.808 23.323 1.00 53.75 100 PRO A CA 1
ATOM 772 C C . PRO A 1 100 ? 6.716 -5.762 23.796 1.00 53.75 100 PRO A C 1
ATOM 774 O O . PRO A 1 100 ? 6.878 -4.578 23.476 1.00 53.75 100 PRO A O 1
ATOM 777 N N . PRO A 1 101 ? 5.674 -6.165 24.550 1.00 52.00 101 PRO A N 1
ATOM 778 C CA . PRO A 1 101 ? 4.709 -5.220 25.091 1.00 52.00 101 PRO A CA 1
ATOM 779 C C . PRO A 1 101 ? 5.463 -4.181 25.923 1.00 52.00 101 PRO A C 1
ATOM 781 O O . PRO A 1 101 ? 6.197 -4.540 26.846 1.00 52.00 101 PRO A O 1
ATOM 784 N N . GLN A 1 102 ? 5.323 -2.903 25.563 1.00 54.22 102 GLN A N 1
ATOM 785 C CA . GLN A 1 102 ? 5.839 -1.818 26.389 1.00 54.22 102 GLN A CA 1
ATOM 786 C C . GLN A 1 102 ? 5.072 -1.869 27.716 1.00 54.22 102 GLN A C 1
ATOM 788 O O . GLN A 1 102 ? 3.853 -1.705 27.729 1.00 54.22 102 GLN A O 1
ATOM 793 N N . ARG A 1 103 ? 5.783 -2.236 28.786 1.00 40.03 103 ARG A N 1
ATOM 794 C CA . ARG A 1 103 ? 5.282 -2.242 30.164 1.00 40.03 103 ARG A CA 1
ATOM 795 C C . ARG A 1 103 ? 5.251 -0.835 30.731 1.00 40.03 103 ARG A C 1
ATOM 797 O O . ARG A 1 103 ? 6.193 -0.075 30.420 1.00 40.03 103 ARG A O 1
#

Mean predicted aligned error: 7.92 Å

Foldseek 3Di:
DPPFQDQPDQQFPDKDFPDPDPFTWMWGAGPQQWIKIWTDHDQKIKIFIHDRPDDRDPDDQIDMQDVVRPSGNQPPGSVSVNVVVVVRVVVSVVVVVVDPPDD

Nearest PDB structures (foldseek):
  7kv0-assembly2_B  TM=3.548E-01  e=7.268E+00  Paenibacillus xylanivorans
  3exu-assembly1_B  TM=3.298E-01  e=9.212E+00  Bacillus subtilis
  2vul-assembly1_A  TM=2.867E-01  e=6.456E+00  Escherichia coli